Protein AF-A0A2T1EK43-F1 (afdb_monomer_lite)

Foldseek 3Di:
DCVVQVHDPCLVVVVVLADFDDKDKDKDKDWAAQQKKWKKKKKKFWQDDAPDSQFFKFKWKDKPGIGTDGTRDDDWDQDPDPGGTMPPIDMDMDGHHHTDMIMIMIMITGHNDDDIDMDMDMDDTDIGHDPDPPVVVVVVVVVVPPDDDDDDDDDDDDD

Secondary structure (DSSP, 8-state):
-HHHHTPPTTGGGGGSSS-EEEEEEEEEEEEE-TT-EEEEEEEEEE-S-SS-SSS--EEEEESSSEEEEEETTS--EE-SSSSSEE---EEEEEE-SS-EEEEEEEEEEEES-SSS-EEEEEEEEEEEPPPPPTHHHHHHHHHTTS--------PPP--

Radius of gyration: 26.81 Å; chains: 1; bounding box: 60×50×90 Å

Sequence (159 aa):
MEKFLGLTRGSLSTLGNGVANSGAAIKQTFTASAGDVVSFDWNFLTNEGTPNARNNDFAFFSLTGLTELADTTVSFVDSLSEFREETGYQTTSYTIATAGNYTLGFGVINSGDRKVQSGLLVDNVSSEPVPEPASMLGILAFGALGGKKLLKRRQEKQA

pLDDT: mean 88.09, std 16.74, range [42.97, 98.88]

Structure (mmCIF, N/CA/C/O backbone):
data_AF-A0A2T1EK43-F1
#
_entry.id   AF-A0A2T1EK43-F1
#
loop_
_atom_site.group_PDB
_atom_site.id
_atom_site.type_symbol
_atom_site.label_atom_id
_atom_site.label_alt_id
_atom_site.label_comp_id
_atom_site.label_asym_id
_atom_site.label_entity_id
_atom_site.label_seq_id
_atom_site.pdbx_PDB_ins_code
_atom_site.Cartn_x
_atom_site.Cartn_y
_atom_site.Cartn_z
_atom_site.occupancy
_atom_site.B_iso_or_equiv
_atom_site.auth_seq_id
_atom_site.auth_comp_id
_atom_site.auth_asym_id
_atom_site.auth_atom_id
_atom_site.pdbx_PDB_model_num
ATOM 1 N N . MET A 1 1 ? -7.396 -8.590 -8.180 1.00 92.19 1 MET A N 1
ATOM 2 C CA . MET A 1 1 ? -6.831 -8.145 -6.891 1.00 92.19 1 MET A CA 1
ATOM 3 C C . MET A 1 1 ? -7.782 -7.231 -6.121 1.00 92.19 1 MET A C 1
ATOM 5 O O . MET A 1 1 ? -8.061 -7.536 -4.976 1.00 92.19 1 MET A O 1
ATOM 9 N N . GLU A 1 2 ? -8.359 -6.189 -6.729 1.00 94.69 2 GLU A N 1
ATOM 10 C CA . GLU A 1 2 ? -9.297 -5.261 -6.051 1.00 94.69 2 GLU A CA 1
ATOM 11 C C . GLU A 1 2 ? -10.419 -5.973 -5.279 1.00 94.69 2 GLU A C 1
ATOM 13 O O . GLU A 1 2 ? -10.563 -5.777 -4.078 1.00 94.69 2 GLU A O 1
ATOM 18 N N . LYS A 1 3 ? -11.122 -6.917 -5.924 1.00 95.50 3 LYS A N 1
ATOM 19 C CA . LYS A 1 3 ? -12.142 -7.752 -5.263 1.00 95.50 3 LYS A CA 1
ATOM 20 C C . LYS A 1 3 ? -11.599 -8.535 -4.059 1.00 95.50 3 LYS A C 1
ATOM 22 O O . LYS A 1 3 ? -12.308 -8.701 -3.075 1.00 95.50 3 LYS A O 1
ATOM 27 N N . PHE A 1 4 ? -10.363 -9.035 -4.136 1.00 96.12 4 PHE A N 1
ATOM 28 C CA . PHE A 1 4 ? -9.730 -9.744 -3.020 1.00 96.12 4 PHE A CA 1
ATOM 29 C C . PHE A 1 4 ? -9.501 -8.798 -1.836 1.00 96.12 4 PHE A C 1
ATOM 31 O O . PHE A 1 4 ? -9.765 -9.188 -0.703 1.00 96.12 4 PHE A O 1
ATOM 38 N N . LEU A 1 5 ? -9.109 -7.551 -2.094 1.00 96.19 5 LEU A N 1
ATOM 39 C CA . LEU A 1 5 ? -8.913 -6.509 -1.080 1.00 96.19 5 LEU A CA 1
ATOM 40 C C . LEU A 1 5 ? -10.220 -5.846 -0.610 1.00 96.19 5 LEU A C 1
ATOM 42 O O . LEU A 1 5 ? -10.190 -5.035 0.304 1.00 96.19 5 LEU A O 1
ATOM 46 N N . GLY A 1 6 ? -11.370 -6.196 -1.197 1.00 94.81 6 GLY A N 1
ATOM 47 C CA . GLY A 1 6 ? -12.650 -5.547 -0.893 1.00 94.81 6 GLY A CA 1
ATOM 48 C C . GLY A 1 6 ? -12.800 -4.151 -1.508 1.00 94.81 6 GLY A C 1
ATOM 49 O O . GLY A 1 6 ? -13.684 -3.404 -1.106 1.00 94.81 6 GLY A O 1
ATOM 50 N N . LEU A 1 7 ? -11.957 -3.803 -2.482 1.00 94.25 7 LEU A N 1
ATOM 51 C CA . LEU A 1 7 ? -11.998 -2.526 -3.189 1.00 94.25 7 LEU A CA 1
ATOM 52 C C . LEU A 1 7 ? -13.010 -2.559 -4.340 1.00 94.25 7 LEU A C 1
ATOM 54 O O . LEU A 1 7 ? -13.256 -3.605 -4.956 1.00 94.25 7 LEU A O 1
ATOM 58 N N . THR A 1 8 ? -13.549 -1.386 -4.670 1.00 95.19 8 THR A N 1
ATOM 59 C CA . THR A 1 8 ? -14.352 -1.190 -5.879 1.00 95.19 8 THR A CA 1
ATOM 60 C C . THR A 1 8 ? -13.493 -1.448 -7.117 1.00 95.19 8 THR A C 1
ATOM 62 O O . THR A 1 8 ? -12.296 -1.164 -7.150 1.00 95.19 8 THR A O 1
ATOM 65 N N . ARG A 1 9 ? -14.101 -2.009 -8.165 1.00 94.06 9 ARG A N 1
ATOM 66 C CA . ARG A 1 9 ? -13.402 -2.231 -9.434 1.00 94.06 9 ARG A CA 1
ATOM 67 C C . ARG A 1 9 ? -12.924 -0.895 -10.016 1.00 94.06 9 ARG A C 1
ATOM 69 O O . ARG A 1 9 ? -13.735 0.013 -10.175 1.00 94.06 9 ARG A O 1
ATOM 76 N N . GLY A 1 10 ? -11.651 -0.818 -10.392 1.00 93.19 10 GLY A N 1
ATOM 77 C CA . GLY A 1 10 ? -11.013 0.381 -10.938 1.00 93.19 10 GLY A CA 1
ATOM 78 C C . GLY A 1 10 ? -10.415 1.325 -9.891 1.00 93.19 10 GLY A C 1
ATOM 79 O O . GLY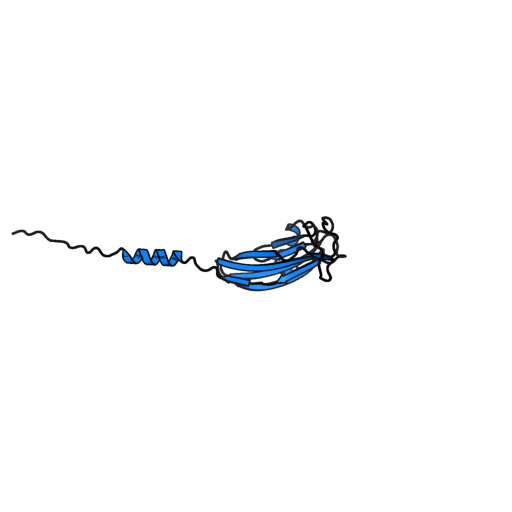 A 1 10 ? -9.844 2.341 -10.277 1.00 93.19 10 GLY A O 1
ATOM 80 N N . SER A 1 11 ? -10.505 1.010 -8.593 1.00 95.06 11 SER A N 1
ATOM 81 C CA . SER A 1 11 ? -9.852 1.790 -7.534 1.00 95.06 11 SER A CA 1
ATOM 82 C C . SER A 1 11 ? -8.343 1.932 -7.743 1.00 95.06 11 SER A C 1
ATOM 84 O O . SER A 1 11 ? -7.809 2.997 -7.484 1.00 95.06 11 SER A O 1
ATOM 86 N N . LEU A 1 12 ? -7.639 0.917 -8.251 1.00 95.31 12 LEU A N 1
ATOM 87 C CA . LEU A 1 12 ? -6.187 1.022 -8.477 1.00 95.31 12 LEU A CA 1
ATOM 88 C C . LEU A 1 12 ? -5.834 2.046 -9.558 1.00 95.31 12 LEU A C 1
ATOM 90 O O . LEU A 1 12 ? -4.801 2.701 -9.480 1.00 95.31 12 LEU A O 1
ATOM 94 N N . SER A 1 13 ? -6.706 2.222 -10.553 1.00 93.00 13 SER A N 1
ATOM 95 C CA . SER A 1 13 ? -6.492 3.194 -11.626 1.00 93.00 13 SER A CA 1
ATOM 96 C C . SER A 1 13 ? -6.554 4.641 -11.135 1.00 93.00 13 SER A C 1
ATOM 98 O O . SER A 1 13 ? -6.067 5.528 -11.830 1.00 93.00 13 SER A O 1
ATOM 100 N N . THR A 1 14 ? -7.120 4.900 -9.949 1.00 94.00 14 THR A N 1
ATOM 101 C CA . THR A 1 14 ? -7.180 6.258 -9.390 1.00 94.00 14 THR A CA 1
ATOM 102 C C . THR A 1 14 ? -5.842 6.738 -8.838 1.00 94.00 14 THR A C 1
ATOM 104 O O . THR A 1 14 ? -5.725 7.924 -8.557 1.00 94.00 14 THR A O 1
ATOM 107 N N . LEU A 1 15 ? -4.849 5.851 -8.679 1.00 94.62 15 LEU A N 1
ATOM 108 C CA . LEU A 1 15 ? -3.495 6.232 -8.260 1.00 94.62 15 LEU A CA 1
ATOM 109 C C . LEU A 1 15 ? -2.697 6.918 -9.380 1.00 94.62 15 LEU A C 1
ATOM 111 O O . LEU A 1 15 ? -1.759 7.644 -9.101 1.00 94.62 15 LEU A O 1
ATOM 115 N N . GLY A 1 16 ? -3.106 6.770 -10.646 1.00 91.19 16 GLY A N 1
ATOM 116 C CA . GLY A 1 16 ? -2.501 7.517 -11.756 1.00 91.19 16 GLY A CA 1
ATOM 117 C C . GLY A 1 16 ? -1.260 6.876 -12.385 1.00 91.19 16 GLY A C 1
ATOM 118 O O . GLY A 1 16 ? -0.714 7.434 -13.331 1.00 91.19 16 GLY A O 1
ATOM 119 N N . ASN A 1 17 ? -0.881 5.666 -11.970 1.00 94.25 17 ASN A N 1
ATOM 120 C CA . ASN A 1 17 ? 0.335 4.988 -12.445 1.00 94.25 17 ASN A CA 1
ATOM 121 C C . ASN A 1 17 ? 0.168 4.231 -13.767 1.00 94.25 17 ASN A C 1
ATOM 123 O O . ASN A 1 17 ? 1.012 3.425 -14.145 1.00 94.25 17 ASN A O 1
ATOM 127 N N . GLY A 1 18 ? -0.937 4.451 -14.479 1.00 91.62 18 GLY A N 1
ATOM 128 C CA . GLY A 1 18 ? -1.275 3.727 -15.702 1.00 91.62 18 GLY A CA 1
ATOM 129 C C . GLY A 1 18 ? -2.151 2.494 -15.464 1.00 91.62 18 GLY A C 1
ATOM 130 O O . GLY A 1 18 ? -2.927 2.413 -14.509 1.00 91.62 18 GLY A O 1
ATOM 131 N N . VAL A 1 19 ? -2.105 1.553 -16.409 1.00 91.62 19 VAL A N 1
ATOM 132 C CA . VAL A 1 19 ? -2.972 0.369 -16.402 1.00 91.62 19 VAL A CA 1
ATOM 133 C C . VAL A 1 19 ? -2.356 -0.724 -15.534 1.00 91.62 19 VAL A C 1
ATOM 135 O O . VAL A 1 19 ? -1.335 -1.300 -15.899 1.00 91.62 19 VAL A O 1
ATOM 138 N N . ALA A 1 20 ? -3.030 -1.066 -14.435 1.00 93.31 20 ALA A N 1
ATOM 139 C CA . ALA A 1 20 ? -2.665 -2.189 -13.575 1.00 93.31 20 ALA A CA 1
ATOM 140 C C . ALA A 1 20 ? -2.866 -3.538 -14.300 1.00 93.31 20 ALA A C 1
ATOM 142 O O . ALA A 1 20 ? -4.002 -3.984 -14.490 1.00 93.31 20 ALA A O 1
ATOM 143 N N . ASN A 1 21 ? -1.775 -4.202 -14.694 1.00 92.00 21 ASN A N 1
ATOM 144 C CA . ASN A 1 21 ? -1.821 -5.417 -15.517 1.00 92.00 21 ASN A CA 1
ATOM 145 C C . ASN A 1 21 ? -1.773 -6.715 -14.701 1.00 92.00 21 ASN A C 1
ATOM 147 O O . ASN A 1 21 ? -2.521 -7.663 -14.961 1.00 92.00 21 ASN A O 1
ATOM 151 N N . SER A 1 22 ? -0.860 -6.789 -13.737 1.00 93.88 22 SER A N 1
ATOM 152 C CA . SER A 1 22 ? -0.671 -7.951 -12.865 1.00 93.88 22 SER A CA 1
ATOM 153 C C . SER A 1 22 ? -0.064 -7.524 -11.541 1.00 93.88 22 SER A C 1
ATOM 155 O O . SER A 1 22 ? 0.550 -6.472 -11.465 1.00 93.88 22 SER A O 1
ATOM 157 N N . GLY A 1 23 ? -0.227 -8.333 -10.502 1.00 95.00 23 GLY A N 1
ATOM 158 C CA . GLY A 1 23 ? 0.335 -8.019 -9.199 1.00 95.00 23 GLY A CA 1
ATOM 159 C C . GLY A 1 23 ? -0.017 -9.054 -8.149 1.00 95.00 23 GLY A C 1
ATOM 160 O O . GLY A 1 23 ? -0.726 -10.029 -8.428 1.00 95.00 23 GLY A O 1
ATOM 161 N N . ALA A 1 24 ? 0.465 -8.809 -6.941 1.00 97.06 24 ALA A N 1
ATOM 162 C CA . ALA A 1 24 ? 0.222 -9.633 -5.771 1.00 97.06 24 ALA A CA 1
ATOM 163 C C . ALA A 1 24 ? -0.278 -8.762 -4.620 1.00 97.06 24 ALA A C 1
ATOM 165 O O . ALA A 1 24 ? 0.023 -7.571 -4.546 1.00 97.06 24 ALA A O 1
ATOM 166 N N . ALA A 1 25 ? -1.055 -9.369 -3.727 1.00 98.31 25 ALA A N 1
ATOM 167 C CA . ALA A 1 25 ? -1.506 -8.707 -2.519 1.00 98.31 25 ALA A CA 1
ATOM 168 C C . ALA A 1 25 ? -1.690 -9.690 -1.371 1.00 98.31 25 ALA A C 1
ATOM 170 O O . ALA A 1 25 ? -2.064 -10.848 -1.575 1.00 98.31 25 ALA A O 1
ATOM 171 N N . ILE A 1 26 ? -1.511 -9.170 -0.164 1.00 98.50 26 ILE A N 1
ATOM 172 C CA . ILE A 1 26 ? -1.827 -9.826 1.103 1.00 98.50 26 ILE A CA 1
ATOM 173 C C . ILE A 1 26 ? -2.778 -8.934 1.895 1.00 98.50 26 ILE A C 1
ATOM 175 O O . ILE A 1 26 ? -2.847 -7.726 1.664 1.00 98.50 26 ILE A O 1
ATOM 179 N N . LYS A 1 27 ? -3.548 -9.522 2.811 1.00 98.25 27 LYS A N 1
ATOM 180 C CA . LYS A 1 27 ? -4.425 -8.755 3.696 1.00 98.25 27 LYS A CA 1
ATOM 181 C C . LYS A 1 27 ? -4.651 -9.455 5.024 1.00 98.25 27 LYS A C 1
ATOM 183 O O . LYS A 1 27 ? -4.634 -10.684 5.084 1.00 98.25 27 LYS A O 1
ATOM 188 N N . GLN A 1 28 ? -4.969 -8.668 6.040 1.00 97.56 28 GLN A N 1
ATOM 189 C CA . GLN A 1 28 ? -5.355 -9.140 7.358 1.00 97.56 28 GLN A CA 1
ATOM 190 C C . GLN A 1 28 ? -6.515 -8.311 7.901 1.00 97.56 28 GLN A C 1
ATOM 192 O O . GLN A 1 28 ? -6.563 -7.093 7.742 1.00 97.56 28 GLN A O 1
ATOM 197 N N . THR A 1 29 ? -7.461 -8.990 8.544 1.00 97.38 29 THR A N 1
ATOM 198 C CA . THR A 1 29 ? -8.594 -8.355 9.219 1.00 97.38 29 THR A CA 1
ATOM 199 C C . THR A 1 29 ? -8.326 -8.301 10.720 1.00 97.38 29 THR A C 1
ATOM 201 O O . THR A 1 29 ? -7.828 -9.272 11.288 1.00 97.38 29 THR A O 1
ATOM 204 N N . PHE A 1 30 ? -8.652 -7.180 11.356 1.00 96.50 30 PHE A N 1
ATOM 205 C CA . PHE A 1 30 ? -8.452 -6.946 12.786 1.00 96.50 30 PHE A CA 1
ATOM 206 C C . PHE A 1 30 ? -9.517 -5.989 13.332 1.00 96.50 30 PHE A C 1
ATOM 208 O O . PHE A 1 30 ? -10.222 -5.322 12.574 1.00 96.50 30 PHE A O 1
ATOM 215 N N . THR A 1 31 ? -9.657 -5.944 14.651 1.00 96.31 31 THR A N 1
ATOM 216 C CA . THR A 1 31 ? -10.503 -4.977 15.360 1.00 96.31 31 THR A CA 1
ATOM 217 C C . THR A 1 31 ? -9.629 -3.865 15.918 1.00 96.31 31 THR A C 1
ATOM 219 O O . THR A 1 31 ? -8.590 -4.174 16.499 1.00 96.31 31 THR A O 1
ATOM 222 N N . ALA A 1 32 ? -10.064 -2.614 15.803 1.00 95.81 32 ALA A N 1
ATOM 223 C CA . ALA A 1 32 ? -9.372 -1.472 16.394 1.00 95.81 32 ALA A CA 1
ATOM 224 C C . ALA A 1 32 ? -10.357 -0.494 17.037 1.00 95.81 32 ALA A C 1
ATOM 226 O O . ALA A 1 32 ? -11.522 -0.406 16.636 1.00 95.81 32 ALA A O 1
ATOM 227 N N . SER A 1 33 ? -9.878 0.236 18.036 1.00 95.06 33 SER A N 1
ATOM 228 C CA . SER A 1 33 ? -10.585 1.315 18.717 1.00 95.06 33 SER A CA 1
ATOM 229 C C . SER A 1 33 ? -10.259 2.666 18.084 1.00 95.06 33 SER A C 1
ATOM 231 O O . SER A 1 33 ? -9.229 2.842 17.437 1.00 95.06 33 SER A O 1
ATOM 233 N N . ALA A 1 34 ? -11.142 3.649 18.275 1.00 94.69 34 ALA A N 1
ATOM 234 C CA . ALA A 1 34 ? -10.829 5.022 1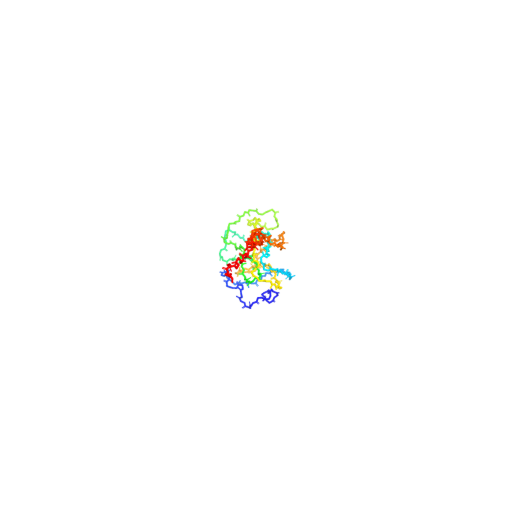7.894 1.00 94.69 34 ALA A CA 1
ATOM 235 C C . ALA A 1 34 ? -9.611 5.513 18.694 1.00 94.69 34 ALA A C 1
ATOM 237 O O . ALA A 1 34 ? -9.598 5.410 19.918 1.00 94.69 34 ALA A O 1
ATOM 238 N N . GLY A 1 35 ? -8.616 6.054 17.999 1.00 94.62 35 GLY A N 1
ATOM 239 C CA . GLY A 1 35 ? -7.342 6.481 18.563 1.00 94.62 35 GLY A CA 1
ATOM 240 C C . GLY A 1 35 ? -6.204 5.479 18.383 1.00 94.62 35 GLY A C 1
ATOM 241 O O . GLY A 1 35 ? -5.060 5.909 18.459 1.00 94.62 35 GLY A O 1
ATOM 242 N N . ASP A 1 36 ? -6.470 4.200 18.090 1.00 95.62 36 ASP A N 1
ATOM 243 C CA . ASP A 1 36 ? -5.402 3.225 17.821 1.00 95.62 36 ASP A CA 1
ATOM 244 C C . ASP A 1 36 ? -4.547 3.679 16.629 1.00 95.62 36 ASP A C 1
ATOM 246 O O . ASP A 1 36 ? -5.057 4.247 15.658 1.00 95.62 36 ASP A O 1
ATOM 250 N N . VAL A 1 37 ? -3.240 3.427 16.683 1.00 96.50 37 VAL A N 1
ATOM 251 C CA . VAL A 1 37 ? -2.311 3.716 15.588 1.00 96.50 37 VAL A CA 1
ATOM 252 C C . VAL A 1 37 ? -1.853 2.409 14.973 1.00 96.50 37 VAL A C 1
ATOM 254 O O . VAL A 1 37 ? -1.165 1.611 15.605 1.00 96.50 37 VAL A O 1
ATOM 257 N N . VAL A 1 38 ? -2.221 2.221 13.709 1.00 97.56 38 VAL A N 1
ATOM 258 C CA . VAL A 1 38 ? -1.694 1.154 12.864 1.00 97.56 38 VAL A CA 1
ATOM 259 C C . VAL A 1 38 ? -0.384 1.642 12.270 1.00 97.56 38 VAL A C 1
ATOM 261 O O . VAL A 1 38 ? -0.364 2.717 11.671 1.00 97.56 38 VAL A O 1
ATOM 264 N N . SER A 1 39 ? 0.693 0.875 12.393 1.00 98.00 39 SER A N 1
ATOM 265 C CA . SER A 1 39 ? 1.966 1.174 11.735 1.00 98.00 39 SER A CA 1
ATOM 266 C C . SER A 1 39 ? 2.573 -0.058 11.090 1.00 98.00 39 SER A C 1
ATOM 268 O O . SER A 1 39 ? 2.251 -1.189 11.452 1.00 98.00 39 SER A O 1
ATOM 270 N N . PHE A 1 40 ? 3.418 0.176 10.096 1.00 98.69 40 PHE A N 1
ATOM 271 C CA . PHE A 1 40 ? 4.172 -0.860 9.408 1.00 98.69 40 PHE A CA 1
ATOM 272 C C . PHE A 1 40 ? 5.395 -0.252 8.728 1.00 98.69 40 PHE A C 1
ATOM 274 O O . PHE A 1 40 ? 5.376 0.910 8.301 1.00 98.69 40 PHE A O 1
ATOM 281 N N . ASP A 1 41 ? 6.426 -1.074 8.591 1.00 98.88 41 ASP A N 1
ATOM 282 C CA . ASP A 1 41 ? 7.602 -0.784 7.788 1.00 98.88 41 ASP A CA 1
ATOM 283 C C . ASP A 1 41 ? 7.450 -1.447 6.419 1.00 98.88 41 ASP A C 1
ATOM 285 O O . ASP A 1 41 ? 6.882 -2.534 6.291 1.00 98.88 41 ASP A O 1
ATOM 289 N N . TRP A 1 42 ? 7.930 -0.789 5.372 1.00 98.81 42 TRP A N 1
ATOM 290 C CA . TRP A 1 42 ? 7.814 -1.275 4.003 1.00 98.81 42 TRP A CA 1
ATOM 291 C C . TRP A 1 42 ? 9.027 -0.891 3.161 1.00 98.81 42 TRP A C 1
ATOM 293 O O . TRP A 1 42 ? 9.657 0.133 3.400 1.00 98.81 42 TRP A O 1
ATOM 303 N N . ASN A 1 43 ? 9.342 -1.704 2.156 1.00 98.75 43 ASN A N 1
ATOM 304 C CA . ASN A 1 43 ? 10.387 -1.425 1.173 1.00 98.75 43 ASN A CA 1
ATOM 305 C C . ASN A 1 43 ? 9.895 -1.865 -0.209 1.00 98.75 43 ASN A C 1
ATOM 307 O O . ASN A 1 43 ? 9.492 -3.021 -0.379 1.00 98.75 43 ASN A O 1
ATOM 311 N N . PHE A 1 44 ? 9.891 -0.948 -1.176 1.00 98.69 44 PHE A N 1
ATOM 312 C CA . PHE A 1 44 ? 9.505 -1.243 -2.551 1.00 98.69 44 PHE A CA 1
ATOM 313 C C . PHE A 1 44 ? 10.748 -1.604 -3.363 1.00 98.69 44 PHE A C 1
ATOM 315 O O . PHE A 1 44 ? 11.725 -0.858 -3.382 1.00 98.69 44 PHE A O 1
ATOM 322 N N . LEU A 1 45 ? 10.708 -2.760 -4.022 1.00 98.56 45 LEU A N 1
ATOM 323 C CA . LEU A 1 45 ? 11.818 -3.313 -4.788 1.00 98.56 45 LEU A CA 1
ATOM 324 C C . LEU A 1 45 ? 11.412 -3.470 -6.242 1.00 98.56 45 LEU A C 1
ATOM 326 O O . LEU A 1 45 ? 10.267 -3.809 -6.540 1.00 98.56 45 LEU A O 1
ATOM 330 N N . THR A 1 46 ? 12.345 -3.279 -7.164 1.00 98.12 46 THR A N 1
ATOM 331 C CA . THR A 1 46 ? 12.048 -3.406 -8.586 1.00 98.12 46 THR A CA 1
ATOM 332 C C . THR A 1 46 ? 13.244 -3.862 -9.406 1.00 98.12 46 THR A C 1
ATOM 334 O O . THR A 1 46 ? 14.403 -3.625 -9.070 1.00 98.12 46 THR A O 1
ATOM 337 N N . ASN A 1 47 ? 12.943 -4.545 -10.507 1.00 97.50 47 ASN A N 1
ATOM 338 C CA . ASN A 1 47 ? 13.898 -4.815 -11.575 1.00 97.50 47 ASN A CA 1
ATOM 339 C C . ASN A 1 47 ? 13.781 -3.819 -12.736 1.00 97.50 47 ASN A C 1
ATOM 341 O O . ASN A 1 47 ? 14.615 -3.862 -13.646 1.00 97.50 47 ASN A O 1
ATOM 345 N N . GLU A 1 48 ? 12.774 -2.937 -12.716 1.00 96.12 48 GLU A N 1
ATOM 346 C CA . GLU A 1 48 ? 12.638 -1.850 -13.687 1.00 96.12 48 GLU A CA 1
ATOM 347 C C . GLU A 1 48 ? 13.865 -0.935 -13.625 1.00 96.12 48 GLU A C 1
ATOM 349 O O . GLU A 1 48 ? 14.499 -0.799 -12.582 1.00 96.12 48 GLU A O 1
ATOM 354 N N . GLY A 1 49 ? 14.237 -0.328 -14.753 1.00 93.75 49 GLY A N 1
ATOM 355 C CA . GLY A 1 49 ? 15.302 0.676 -14.752 1.00 93.75 49 GLY A CA 1
ATOM 356 C C . GLY A 1 49 ? 14.765 1.983 -14.188 1.00 93.75 49 GLY A C 1
ATOM 357 O O . GLY A 1 49 ? 13.984 2.633 -14.877 1.00 93.75 49 GLY A O 1
ATOM 358 N N . THR A 1 50 ? 15.149 2.366 -12.970 1.00 94.38 50 THR A N 1
ATOM 359 C CA . THR A 1 50 ? 14.568 3.549 -12.317 1.00 94.38 50 THR A CA 1
ATOM 360 C C . THR A 1 50 ? 15.350 4.838 -12.626 1.00 94.38 50 THR A C 1
ATOM 362 O O . THR A 1 50 ? 16.568 4.793 -12.830 1.00 94.38 50 THR A O 1
ATOM 365 N N . PRO A 1 51 ? 14.682 6.009 -12.705 1.00 93.88 51 PRO A N 1
ATOM 366 C CA . PRO A 1 51 ? 13.228 6.209 -12.675 1.00 93.88 51 PRO A CA 1
ATOM 367 C C . PRO A 1 51 ? 12.526 5.835 -14.005 1.00 93.88 51 PRO A C 1
ATOM 369 O O . PRO A 1 51 ? 13.050 6.114 -15.086 1.00 93.88 51 PRO A O 1
ATOM 372 N N . ASN A 1 52 ? 11.308 5.271 -13.949 1.00 92.00 52 ASN A N 1
ATOM 373 C CA . ASN A 1 52 ? 10.536 4.808 -15.117 1.00 92.00 52 ASN A CA 1
ATOM 374 C C . ASN A 1 52 ? 9.048 5.212 -15.091 1.00 92.00 52 ASN A C 1
ATOM 376 O O . ASN A 1 52 ? 8.201 4.521 -14.546 1.00 92.00 52 ASN A O 1
ATOM 380 N N . ALA A 1 53 ? 8.682 6.270 -15.818 1.00 92.00 53 ALA A N 1
ATOM 381 C CA . ALA A 1 53 ? 7.276 6.682 -15.931 1.00 92.00 53 ALA A CA 1
ATOM 382 C C . ALA A 1 53 ? 6.444 5.877 -16.957 1.00 92.00 53 ALA A C 1
ATOM 384 O O . ALA A 1 53 ? 5.233 6.073 -17.051 1.00 92.00 53 ALA A O 1
ATOM 385 N N . ARG A 1 54 ? 7.065 5.026 -17.790 1.00 90.56 54 ARG A N 1
ATOM 386 C CA . ARG A 1 54 ? 6.346 4.244 -18.819 1.00 90.56 54 ARG A CA 1
ATOM 387 C C . ARG A 1 54 ? 5.800 2.939 -18.254 1.00 90.56 54 ARG A C 1
ATOM 389 O O . ARG A 1 54 ? 4.629 2.640 -18.473 1.00 90.56 54 ARG A O 1
ATOM 396 N N . ASN A 1 55 ? 6.647 2.206 -17.539 1.00 93.38 55 ASN A N 1
ATOM 397 C CA . ASN A 1 55 ? 6.264 1.037 -16.754 1.00 93.38 55 ASN A CA 1
ATOM 398 C C . ASN A 1 55 ? 6.289 1.450 -15.284 1.00 93.38 55 ASN A C 1
ATOM 400 O O . ASN A 1 55 ? 7.238 1.156 -14.552 1.00 93.38 55 ASN A O 1
ATOM 404 N N . ASN A 1 56 ? 5.290 2.255 -14.909 1.00 96.62 56 ASN A N 1
ATOM 405 C CA . ASN A 1 56 ? 5.227 2.839 -13.579 1.00 96.62 56 ASN A CA 1
ATOM 406 C C . ASN A 1 56 ? 4.682 1.825 -12.565 1.00 96.62 56 ASN A C 1
ATOM 408 O O . ASN A 1 56 ? 3.543 1.943 -12.111 1.00 96.62 56 ASN A O 1
ATOM 412 N N . ASP A 1 57 ? 5.440 0.759 -12.316 1.00 97.75 57 ASP A N 1
ATOM 413 C CA . ASP A 1 57 ? 5.101 -0.249 -11.315 1.00 97.75 57 ASP A CA 1
ATOM 414 C C . ASP A 1 57 ? 4.992 0.420 -9.944 1.00 97.75 57 ASP A C 1
ATOM 416 O O . ASP A 1 57 ? 5.741 1.342 -9.633 1.00 97.75 57 ASP A O 1
ATOM 420 N N . PHE A 1 58 ? 4.046 -0.018 -9.118 1.00 98.44 58 PHE A N 1
ATOM 421 C CA . PHE A 1 58 ? 3.756 0.675 -7.864 1.00 98.44 58 PHE A CA 1
ATOM 422 C C . PHE A 1 58 ? 3.358 -0.263 -6.733 1.00 98.44 58 PHE A C 1
ATOM 424 O O . PHE A 1 58 ? 2.726 -1.305 -6.937 1.00 98.44 58 PHE A O 1
ATOM 431 N N . ALA A 1 59 ? 3.693 0.155 -5.518 1.00 98.62 59 ALA A N 1
ATOM 432 C CA . ALA A 1 59 ? 3.267 -0.445 -4.269 1.00 98.62 59 ALA A CA 1
ATOM 433 C C . ALA A 1 59 ? 2.233 0.440 -3.570 1.00 98.62 59 ALA A C 1
ATOM 435 O O . ALA A 1 59 ? 2.260 1.667 -3.653 1.00 98.62 59 ALA A O 1
ATOM 436 N N . PHE A 1 60 ? 1.309 -0.185 -2.852 1.00 98.69 60 PHE A N 1
ATOM 437 C CA . PHE A 1 60 ? 0.237 0.513 -2.153 1.00 98.69 60 PHE A CA 1
ATOM 438 C C . PHE A 1 60 ? -0.197 -0.256 -0.904 1.00 98.69 60 PHE A C 1
ATOM 440 O O . PHE A 1 60 ? 0.036 -1.463 -0.770 1.00 98.69 60 PHE A O 1
ATOM 447 N N . PHE A 1 61 ? -0.927 0.432 -0.031 1.00 98.69 61 PHE A N 1
ATOM 448 C CA . PHE A 1 61 ? -1.720 -0.194 1.018 1.00 98.69 61 PHE A CA 1
ATOM 449 C C . PHE A 1 61 ? -3.188 0.239 0.948 1.00 98.69 61 PHE A C 1
ATOM 451 O O . PHE A 1 61 ? -3.551 1.239 0.321 1.00 98.69 61 PHE A O 1
ATOM 458 N N . SER A 1 62 ? -4.056 -0.543 1.585 1.00 98.25 62 SER A N 1
ATOM 459 C CA . SER A 1 62 ? -5.472 -0.237 1.747 1.00 98.25 62 SER A CA 1
ATOM 460 C C . SER A 1 62 ? -5.928 -0.479 3.179 1.00 98.25 62 SER A C 1
ATOM 462 O O . SER A 1 62 ? -5.687 -1.560 3.708 1.00 98.25 62 SER A O 1
ATOM 464 N N . LEU A 1 63 ? -6.625 0.484 3.783 1.00 97.12 63 LEU A N 1
ATOM 465 C CA . LEU A 1 63 ? -7.198 0.344 5.131 1.00 97.12 63 LEU A CA 1
ATOM 466 C C . LEU A 1 63 ? -8.596 0.973 5.228 1.00 97.12 63 LEU A C 1
ATOM 468 O O . LEU A 1 63 ? -9.585 0.273 5.423 1.00 97.12 63 LEU A O 1
ATOM 472 N N . THR A 1 64 ? -8.683 2.290 5.038 1.00 93.50 64 THR A N 1
ATOM 473 C CA . THR A 1 64 ? -9.941 3.069 4.925 1.00 93.50 64 THR A CA 1
ATOM 474 C C . THR A 1 64 ? -10.152 3.650 3.527 1.00 93.50 64 THR A C 1
ATOM 476 O O . THR A 1 64 ? -11.139 4.324 3.246 1.00 93.50 64 THR A O 1
ATOM 479 N N . GLY A 1 65 ? -9.209 3.367 2.644 1.00 92.44 65 GLY A N 1
ATOM 480 C CA . GLY A 1 65 ? -9.088 3.842 1.282 1.00 92.44 65 GLY A CA 1
ATOM 481 C C . GLY A 1 65 ? -7.835 3.219 0.685 1.00 92.44 65 GLY A C 1
ATOM 482 O O . GLY A 1 65 ? -7.213 2.365 1.318 1.00 92.44 65 GLY A O 1
ATOM 483 N N . LEU A 1 66 ? -7.488 3.635 -0.525 1.00 95.94 66 LEU A N 1
ATOM 484 C CA . LEU A 1 66 ? -6.279 3.208 -1.212 1.00 95.94 66 LEU A CA 1
ATOM 485 C C . LEU A 1 66 ? -5.222 4.309 -1.102 1.00 95.94 66 LEU A C 1
ATOM 487 O O . LEU A 1 66 ? -5.528 5.474 -1.355 1.00 95.94 66 LEU A O 1
ATOM 491 N N . THR A 1 67 ? -3.994 3.943 -0.751 1.00 97.69 67 THR A N 1
ATOM 492 C CA . THR A 1 67 ? -2.874 4.880 -0.646 1.00 97.69 67 THR A CA 1
ATOM 493 C C . THR A 1 67 ? -1.634 4.261 -1.266 1.00 97.69 67 THR A C 1
ATOM 495 O O . THR A 1 67 ? -1.267 3.133 -0.943 1.00 97.69 67 THR A O 1
ATOM 498 N N . GLU A 1 68 ? -1.003 5.000 -2.169 1.00 98.25 68 GLU A N 1
ATOM 499 C CA . GLU A 1 68 ? 0.277 4.620 -2.754 1.00 98.25 68 GLU A CA 1
ATOM 500 C C . GLU A 1 68 ? 1.408 4.749 -1.731 1.00 98.25 68 GLU A C 1
ATOM 502 O O . GLU A 1 68 ? 1.420 5.680 -0.926 1.00 98.25 68 GLU A O 1
ATOM 507 N N . LEU A 1 69 ? 2.336 3.795 -1.762 1.00 98.44 69 LEU A N 1
ATOM 508 C CA . LEU A 1 69 ? 3.564 3.814 -0.971 1.00 98.44 69 LEU A CA 1
ATOM 509 C C . LEU A 1 69 ? 4.716 4.390 -1.800 1.00 98.44 69 LEU A C 1
ATOM 511 O O . LEU A 1 69 ? 5.362 5.348 -1.385 1.00 98.44 69 LEU A O 1
ATOM 515 N N . ALA A 1 70 ? 4.946 3.812 -2.979 1.00 98.38 70 ALA A N 1
ATOM 516 C CA . ALA A 1 70 ? 5.945 4.247 -3.945 1.00 98.38 70 ALA A CA 1
ATOM 517 C C . ALA A 1 70 ? 5.596 3.720 -5.340 1.00 98.38 70 ALA A C 1
ATOM 519 O O . ALA A 1 70 ? 4.862 2.736 -5.479 1.00 98.38 70 ALA A O 1
ATOM 520 N N . ASP A 1 71 ? 6.195 4.335 -6.350 1.00 98.06 71 ASP A N 1
ATOM 521 C CA . ASP A 1 71 ? 6.154 3.908 -7.742 1.00 98.06 71 ASP A CA 1
ATOM 522 C C . ASP A 1 71 ? 7.573 3.908 -8.343 1.00 98.06 71 ASP A C 1
ATOM 524 O O . ASP A 1 71 ? 8.537 4.266 -7.664 1.00 98.06 71 ASP A O 1
ATOM 528 N N . THR A 1 72 ? 7.768 3.477 -9.587 1.00 97.38 72 THR A N 1
ATOM 529 C CA . THR A 1 72 ? 9.114 3.426 -10.186 1.00 97.38 72 THR A CA 1
ATOM 530 C C . THR A 1 72 ? 9.624 4.792 -10.647 1.00 97.38 72 THR A C 1
ATOM 532 O O . THR A 1 72 ? 10.697 4.856 -11.246 1.00 97.38 72 THR A O 1
ATOM 535 N N . THR A 1 73 ? 8.919 5.896 -10.376 1.00 97.19 73 THR A N 1
ATOM 536 C CA . THR A 1 73 ? 9.393 7.263 -10.653 1.00 97.19 73 THR A CA 1
ATOM 537 C C . THR A 1 73 ? 10.119 7.914 -9.480 1.00 97.19 73 THR A C 1
ATOM 539 O O . THR A 1 73 ? 10.780 8.939 -9.679 1.00 97.19 73 THR A O 1
ATOM 542 N N . VAL A 1 74 ? 10.035 7.330 -8.279 1.00 95.75 74 VAL A N 1
ATOM 543 C CA . VAL A 1 74 ? 10.764 7.823 -7.100 1.00 95.75 74 VAL A CA 1
ATOM 544 C C . VAL A 1 74 ? 12.254 7.463 -7.154 1.00 95.75 74 VAL A C 1
ATOM 546 O O . VAL A 1 74 ? 12.737 6.834 -8.094 1.00 95.75 74 VAL A O 1
ATOM 549 N N . SER A 1 75 ? 13.010 7.895 -6.144 1.00 95.12 75 SER A N 1
ATOM 550 C CA . SER A 1 75 ? 14.434 7.580 -6.011 1.00 95.12 75 SER A CA 1
ATOM 551 C C . SER A 1 75 ? 14.657 6.179 -5.441 1.00 95.12 75 SER A C 1
ATOM 553 O O . SER A 1 75 ? 14.067 5.831 -4.418 1.00 95.12 75 SER A O 1
ATOM 555 N N . PHE A 1 76 ? 15.577 5.429 -6.049 1.00 97.62 76 PHE A N 1
ATOM 556 C CA . PHE A 1 76 ? 16.002 4.103 -5.600 1.00 97.62 76 PHE A CA 1
ATOM 557 C C . PHE A 1 76 ? 17.515 4.056 -5.355 1.00 97.62 76 PHE A C 1
ATOM 559 O O . PHE A 1 76 ? 18.273 4.922 -5.800 1.00 97.62 76 PHE A O 1
ATOM 566 N N . VAL A 1 77 ? 17.938 3.019 -4.640 1.00 97.38 77 VAL A N 1
ATOM 567 C CA . VAL A 1 77 ? 19.329 2.592 -4.465 1.00 97.38 77 VAL A CA 1
ATOM 568 C C . VAL A 1 77 ? 19.484 1.144 -4.929 1.00 97.38 77 VAL A C 1
ATOM 570 O O . VAL A 1 77 ? 18.490 0.432 -5.064 1.00 97.38 77 VAL A O 1
ATOM 573 N N . ASP A 1 78 ? 20.718 0.688 -5.149 1.00 97.94 78 ASP A N 1
ATOM 574 C CA . ASP A 1 78 ? 20.984 -0.725 -5.445 1.00 97.94 78 ASP A CA 1
ATOM 575 C C . ASP A 1 78 ? 20.508 -1.613 -4.283 1.00 97.94 78 ASP A C 1
ATOM 577 O O . ASP A 1 78 ? 20.838 -1.357 -3.122 1.00 97.94 78 ASP A O 1
ATOM 581 N N . SER A 1 79 ? 19.761 -2.673 -4.596 1.00 97.56 79 SER A N 1
ATOM 582 C CA . SER A 1 79 ? 19.309 -3.649 -3.602 1.00 97.56 79 SER A CA 1
ATOM 583 C C . SER A 1 79 ? 20.311 -4.797 -3.467 1.00 97.56 79 SER A C 1
ATOM 585 O O . SER A 1 79 ? 20.974 -5.204 -4.420 1.00 97.56 79 SER A O 1
ATOM 587 N N . LEU A 1 80 ? 20.395 -5.361 -2.261 1.00 95.19 80 LEU A N 1
ATOM 588 C CA . LEU A 1 80 ? 21.158 -6.585 -1.981 1.00 95.19 80 LEU A CA 1
ATOM 589 C C . LEU A 1 80 ? 20.313 -7.866 -2.125 1.00 95.19 80 LEU A C 1
ATOM 591 O O . LEU A 1 80 ? 20.766 -8.951 -1.758 1.00 95.19 80 LEU A O 1
ATOM 595 N N . SER A 1 81 ? 19.073 -7.738 -2.599 1.00 95.25 81 SER A N 1
ATOM 596 C CA . SER A 1 81 ? 18.139 -8.846 -2.812 1.00 95.25 81 SER A CA 1
ATOM 597 C C . SER A 1 81 ? 18.232 -9.416 -4.239 1.00 95.25 81 SER A C 1
ATOM 599 O O . SER A 1 81 ? 19.182 -9.156 -4.972 1.00 95.25 81 SER A O 1
ATOM 601 N N . GLU A 1 82 ? 17.247 -10.224 -4.646 1.00 95.44 82 GLU A N 1
ATOM 602 C CA . GLU A 1 82 ? 17.097 -10.656 -6.045 1.00 95.44 82 GLU A CA 1
ATOM 603 C C . GLU A 1 82 ? 16.585 -9.545 -6.981 1.00 95.44 82 GLU A C 1
ATOM 605 O O . GLU A 1 82 ? 16.614 -9.703 -8.203 1.00 95.44 82 GLU A O 1
ATOM 610 N N . PHE A 1 83 ? 16.110 -8.431 -6.418 1.00 97.88 83 PHE A N 1
ATOM 611 C CA . PHE A 1 83 ? 15.743 -7.238 -7.169 1.00 97.88 83 PHE A CA 1
ATOM 612 C C . PHE A 1 83 ? 16.963 -6.340 -7.378 1.00 97.88 83 PHE A C 1
ATOM 614 O O . PHE A 1 83 ? 17.868 -6.311 -6.549 1.00 97.88 83 PHE A O 1
ATOM 621 N N . ARG A 1 84 ? 16.988 -5.592 -8.484 1.00 97.81 84 ARG A N 1
ATOM 622 C CA . ARG A 1 84 ? 18.090 -4.676 -8.811 1.00 97.81 84 ARG A CA 1
ATOM 623 C C . ARG A 1 84 ? 18.122 -3.453 -7.902 1.00 97.81 84 ARG A C 1
ATOM 625 O O . ARG A 1 84 ? 19.193 -3.047 -7.469 1.00 97.81 84 ARG A O 1
ATOM 632 N N . GLU A 1 85 ? 16.963 -2.857 -7.655 1.00 98.31 85 GLU A N 1
ATOM 633 C CA . GLU A 1 85 ? 16.842 -1.538 -7.038 1.00 98.31 85 GLU A CA 1
ATOM 634 C C . GLU A 1 85 ? 15.765 -1.564 -5.943 1.00 98.31 85 GLU A C 1
ATOM 636 O O . GLU A 1 85 ? 14.777 -2.296 -6.048 1.00 98.31 85 GLU A O 1
ATOM 641 N N . GLU A 1 86 ? 15.942 -0.775 -4.883 1.00 98.56 86 GLU A N 1
ATOM 642 C CA . GLU A 1 86 ? 14.975 -0.634 -3.789 1.00 98.56 86 GLU A CA 1
ATOM 643 C C . GLU A 1 86 ? 14.872 0.798 -3.249 1.00 98.56 86 GLU A C 1
ATOM 645 O O . GLU A 1 86 ? 15.791 1.603 -3.396 1.00 98.56 86 GLU A O 1
ATOM 650 N N . THR A 1 87 ? 13.758 1.121 -2.591 1.00 98.31 87 THR A N 1
ATOM 651 C CA . THR A 1 87 ? 13.574 2.422 -1.923 1.00 98.31 87 THR A CA 1
ATOM 652 C C . THR A 1 87 ? 14.292 2.509 -0.575 1.00 98.31 87 THR A C 1
ATOM 654 O O . THR A 1 87 ? 14.418 3.592 -0.005 1.00 98.31 87 THR A O 1
ATOM 657 N N . GLY A 1 88 ? 14.710 1.363 -0.032 1.00 97.94 88 GLY A N 1
ATOM 658 C CA . GLY A 1 88 ? 15.014 1.209 1.386 1.00 97.94 88 GLY A CA 1
ATOM 659 C C . GLY A 1 88 ? 13.736 1.142 2.230 1.00 97.94 88 GLY A C 1
ATOM 660 O O . GLY A 1 88 ? 12.634 1.434 1.752 1.00 97.94 88 GLY A O 1
ATOM 661 N N . TYR A 1 89 ? 13.884 0.732 3.493 1.00 97.94 89 TYR A N 1
ATOM 662 C CA . TYR A 1 89 ? 12.758 0.662 4.423 1.00 97.94 89 TYR A CA 1
ATOM 663 C C . TYR A 1 89 ? 12.259 2.054 4.819 1.00 97.94 89 TYR A C 1
ATOM 665 O O . TYR A 1 89 ? 13.034 2.932 5.198 1.00 97.94 89 TYR A O 1
ATOM 673 N N . GLN A 1 90 ? 10.944 2.215 4.773 1.00 98.44 90 GLN A N 1
ATOM 674 C CA . GLN A 1 90 ? 10.198 3.392 5.193 1.00 98.44 90 GLN A CA 1
ATOM 675 C C . GLN A 1 90 ? 9.090 2.970 6.156 1.00 98.44 90 GLN A C 1
ATOM 677 O O . GLN A 1 90 ? 8.615 1.839 6.105 1.00 98.44 90 GLN A O 1
ATOM 682 N N . THR A 1 91 ? 8.650 3.890 7.011 1.00 98.44 91 THR A N 1
ATOM 683 C CA . THR A 1 91 ? 7.583 3.631 7.984 1.00 98.44 91 THR A CA 1
ATOM 684 C C . THR A 1 91 ? 6.344 4.435 7.627 1.00 98.44 91 THR A C 1
ATOM 686 O O . THR A 1 91 ? 6.414 5.640 7.375 1.00 98.44 91 THR A O 1
ATOM 689 N N . THR A 1 92 ? 5.184 3.790 7.668 1.00 98.12 92 THR A N 1
ATOM 690 C CA . THR A 1 92 ? 3.883 4.451 7.542 1.00 98.12 92 THR A CA 1
ATOM 691 C C . THR A 1 92 ? 3.045 4.188 8.783 1.00 98.12 92 THR A C 1
ATOM 693 O O . THR A 1 92 ? 3.085 3.103 9.359 1.00 98.12 92 THR A O 1
ATOM 696 N N . SER A 1 93 ? 2.278 5.196 9.203 1.00 96.94 93 SER A N 1
ATOM 697 C CA . SER A 1 93 ? 1.324 5.080 10.302 1.00 96.94 93 SER A CA 1
ATOM 698 C C . SER A 1 93 ? -0.026 5.708 9.959 1.00 96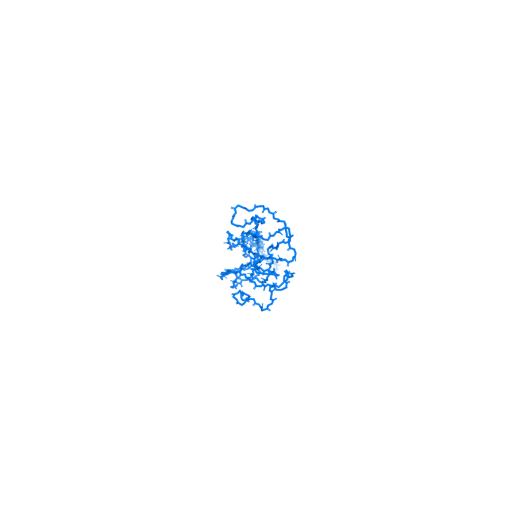.94 93 SER A C 1
ATOM 700 O O . SER A 1 93 ? -0.123 6.628 9.144 1.00 96.94 93 SER A O 1
ATOM 702 N N . TYR A 1 94 ? -1.083 5.181 10.573 1.00 96.12 94 TYR A N 1
ATOM 703 C CA . TYR A 1 94 ? -2.462 5.605 10.376 1.00 96.12 94 TYR A CA 1
ATOM 704 C C . TYR A 1 94 ? -3.236 5.546 11.695 1.00 96.12 94 TYR A C 1
ATOM 706 O O . TYR A 1 94 ? -3.323 4.492 12.323 1.00 96.12 94 TYR A O 1
ATOM 714 N N . THR A 1 95 ? -3.842 6.664 12.098 1.00 96.00 95 THR A N 1
ATOM 715 C CA . THR A 1 95 ? -4.703 6.723 13.287 1.00 96.00 95 THR A CA 1
ATOM 716 C C . THR A 1 95 ? -6.139 6.334 12.947 1.00 96.00 95 THR A C 1
ATOM 718 O O . THR A 1 95 ? -6.781 6.929 12.080 1.00 96.00 95 THR A O 1
ATOM 721 N N . ILE A 1 96 ? -6.672 5.362 13.677 1.00 96.50 96 ILE A N 1
ATOM 722 C CA . ILE A 1 96 ? -8.041 4.878 13.558 1.00 96.50 96 ILE A CA 1
ATOM 723 C C . ILE A 1 96 ? -9.010 5.939 14.085 1.00 96.50 96 ILE A C 1
ATOM 725 O O . ILE A 1 96 ? -9.012 6.280 15.263 1.00 96.50 96 ILE A O 1
ATOM 729 N N . ALA A 1 97 ? -9.866 6.472 13.214 1.00 95.69 97 ALA A N 1
ATOM 730 C CA . ALA A 1 97 ? -10.811 7.527 13.589 1.00 95.69 97 ALA A CA 1
ATOM 731 C C . ALA A 1 97 ? -12.082 7.003 14.281 1.00 95.69 97 ALA A C 1
ATOM 733 O O . ALA A 1 97 ? -12.790 7.753 14.949 1.00 95.69 97 ALA A O 1
ATOM 734 N N . THR A 1 98 ? -12.437 5.733 14.084 1.00 96.06 98 THR A N 1
ATOM 735 C CA . THR A 1 98 ? -13.686 5.150 14.591 1.00 96.06 98 THR A CA 1
ATOM 736 C C . THR A 1 98 ? -13.448 3.697 14.965 1.00 96.06 98 THR A C 1
ATOM 738 O O . THR A 1 98 ? -12.776 2.982 14.240 1.00 96.06 98 THR A O 1
ATOM 741 N N . ALA A 1 99 ? -13.990 3.239 16.092 1.00 96.06 99 ALA A N 1
ATOM 742 C CA . ALA A 1 99 ? -13.845 1.838 16.469 1.00 96.06 99 ALA A CA 1
ATOM 743 C C . ALA A 1 99 ? -14.567 0.922 15.464 1.00 96.06 99 ALA A C 1
ATOM 745 O O . ALA A 1 99 ? -15.671 1.238 15.013 1.00 96.06 99 ALA A O 1
ATOM 746 N N . GLY A 1 100 ? -13.976 -0.224 15.131 1.00 96.44 100 GLY A N 1
ATOM 747 C CA . GLY A 1 100 ? -14.586 -1.162 14.195 1.00 96.44 100 GLY A CA 1
ATOM 748 C C . GLY A 1 100 ? -13.674 -2.289 13.724 1.00 96.44 100 GLY A C 1
ATOM 749 O O . GLY A 1 100 ? -12.571 -2.492 14.232 1.00 96.44 100 GLY A O 1
ATOM 750 N N . ASN A 1 101 ? -14.170 -3.025 12.727 1.00 97.12 101 ASN A N 1
ATOM 751 C CA . ASN A 1 101 ? -13.421 -4.068 12.035 1.00 97.12 101 ASN A CA 1
ATOM 752 C C . ASN A 1 101 ? -12.765 -3.483 10.787 1.00 97.12 101 ASN A C 1
ATOM 754 O O . ASN A 1 101 ? -13.445 -2.956 9.906 1.00 97.12 101 ASN A O 1
ATOM 758 N N . TYR A 1 102 ? -11.456 -3.650 10.694 1.00 97.19 102 TYR A N 1
ATOM 759 C CA . TYR A 1 102 ? -10.619 -3.145 9.621 1.00 97.19 102 TYR A CA 1
ATOM 760 C C . TYR A 1 102 ? -10.012 -4.292 8.828 1.00 97.19 102 TYR A C 1
ATOM 762 O O . TYR A 1 102 ? -9.760 -5.369 9.362 1.00 97.19 102 TYR A O 1
ATOM 770 N N . THR A 1 103 ? -9.767 -4.064 7.539 1.00 97.81 103 THR A N 1
ATOM 771 C CA . THR A 1 103 ? -8.949 -4.954 6.708 1.00 97.81 103 THR A CA 1
ATOM 772 C C . THR A 1 103 ? -7.781 -4.149 6.168 1.00 97.81 103 THR A C 1
ATOM 774 O O . THR A 1 103 ? -7.979 -3.291 5.313 1.00 97.81 103 THR A O 1
ATOM 777 N N . LEU A 1 104 ? -6.583 -4.430 6.675 1.00 98.44 104 LEU A N 1
ATOM 778 C CA . LEU A 1 104 ? -5.339 -3.891 6.144 1.00 98.44 104 LEU A CA 1
ATOM 779 C C . LEU A 1 104 ? -4.892 -4.769 4.981 1.00 98.44 104 LEU A C 1
ATOM 781 O O . LEU A 1 104 ? -4.781 -5.986 5.123 1.00 98.44 104 LEU A O 1
ATOM 785 N N . GLY A 1 105 ? -4.673 -4.160 3.826 1.00 98.56 105 GLY A N 1
ATOM 786 C CA . GLY A 1 105 ? -4.183 -4.811 2.624 1.00 98.56 105 GLY A CA 1
ATOM 787 C C . GLY A 1 105 ? -2.913 -4.142 2.130 1.00 98.56 105 GLY A C 1
ATOM 788 O O . GLY A 1 105 ? -2.792 -2.926 2.210 1.00 98.56 105 GLY A O 1
ATOM 789 N N . PHE A 1 106 ? -2.002 -4.933 1.585 1.00 98.88 106 PHE A N 1
ATOM 790 C CA . PHE A 1 106 ? -0.790 -4.467 0.919 1.00 98.88 106 PHE A CA 1
ATOM 791 C C . PHE A 1 106 ? -0.737 -5.075 -0.470 1.00 98.88 106 PHE A C 1
ATOM 793 O O . PHE A 1 106 ? -1.154 -6.225 -0.650 1.00 98.88 106 PHE A O 1
ATOM 800 N N . GLY A 1 107 ? -0.218 -4.342 -1.446 1.00 98.38 107 GLY A N 1
ATOM 801 C CA . GLY A 1 107 ? -0.047 -4.888 -2.781 1.00 98.38 107 GLY A CA 1
ATOM 802 C C . GLY A 1 107 ? 1.015 -4.187 -3.604 1.00 98.38 107 GLY A C 1
ATOM 803 O O . GLY A 1 107 ? 1.399 -3.053 -3.335 1.00 98.38 107 GLY A O 1
ATOM 804 N N . VAL A 1 108 ? 1.455 -4.906 -4.629 1.00 98.44 108 VAL A N 1
ATOM 805 C CA . VAL A 1 108 ? 2.394 -4.450 -5.652 1.00 98.44 108 VAL A CA 1
ATOM 806 C C . VAL A 1 108 ? 1.821 -4.768 -7.026 1.00 98.44 108 VAL A C 1
ATOM 808 O O . VAL A 1 108 ? 1.204 -5.823 -7.218 1.00 98.44 108 VAL A O 1
ATOM 811 N N . ILE A 1 109 ? 1.979 -3.841 -7.965 1.00 97.75 109 ILE A N 1
ATOM 812 C CA . ILE A 1 109 ? 1.412 -3.906 -9.308 1.00 97.75 109 ILE A CA 1
ATOM 813 C C . ILE A 1 109 ? 2.483 -3.632 -10.348 1.00 97.75 109 ILE A C 1
ATOM 815 O O . ILE A 1 109 ? 3.153 -2.609 -10.285 1.00 97.75 109 ILE A O 1
ATOM 819 N N . ASN A 1 110 ? 2.515 -4.496 -11.360 1.00 96.31 110 ASN A N 1
ATOM 820 C CA . ASN A 1 110 ? 3.138 -4.191 -12.634 1.00 96.31 110 ASN A CA 1
ATOM 821 C C . ASN A 1 110 ? 2.168 -3.354 -13.477 1.00 96.31 110 ASN A C 1
ATOM 823 O O . ASN A 1 110 ? 1.034 -3.785 -13.761 1.00 96.31 110 ASN A O 1
ATOM 827 N N . SER A 1 111 ? 2.609 -2.166 -13.870 1.00 95.06 111 SER A N 1
ATOM 828 C CA . SER A 1 111 ? 1.859 -1.201 -14.659 1.00 95.06 111 SER A CA 1
ATOM 829 C C . SER A 1 111 ? 2.512 -0.980 -16.020 1.00 95.06 111 SER A C 1
ATOM 831 O O . SER A 1 111 ? 3.720 -1.080 -16.190 1.00 95.06 111 SER A O 1
ATOM 833 N N . GLY A 1 112 ? 1.703 -0.689 -17.036 1.00 88.38 112 GLY A N 1
ATOM 834 C CA . GLY A 1 112 ? 2.193 -0.508 -18.409 1.00 88.38 112 GLY A CA 1
ATOM 835 C C . GLY A 1 112 ? 2.462 -1.837 -19.125 1.00 88.38 112 GLY A C 1
ATOM 836 O O . GLY A 1 112 ? 1.844 -2.088 -20.162 1.00 88.38 112 GLY A O 1
ATOM 837 N N . ASP A 1 113 ? 3.263 -2.739 -18.543 1.00 87.62 113 ASP A N 1
ATOM 838 C CA . ASP A 1 113 ? 3.457 -4.110 -19.037 1.00 87.62 113 ASP A CA 1
ATOM 839 C C . ASP A 1 113 ? 3.441 -5.197 -17.929 1.00 87.62 113 ASP A C 1
ATOM 841 O O . ASP A 1 113 ? 2.822 -5.019 -16.881 1.00 87.62 113 ASP A O 1
ATOM 845 N N . ARG A 1 114 ? 3.962 -6.400 -18.225 1.00 88.50 114 ARG A N 1
ATOM 846 C CA . ARG A 1 114 ? 3.992 -7.581 -17.333 1.00 88.50 114 ARG A CA 1
ATOM 847 C C . ARG A 1 114 ? 5.364 -8.272 -17.287 1.00 88.50 114 ARG A C 1
ATOM 849 O O . ARG A 1 114 ? 5.440 -9.424 -16.864 1.00 88.50 114 ARG A O 1
ATOM 856 N N . LYS A 1 115 ? 6.410 -7.654 -17.839 1.00 90.19 115 LYS A N 1
ATOM 857 C CA . LYS A 1 115 ? 7.680 -8.319 -18.168 1.00 90.19 115 LYS A CA 1
ATOM 858 C C . LYS A 1 115 ? 8.682 -8.259 -17.031 1.00 90.19 115 LYS A C 1
ATOM 860 O O . LYS A 1 115 ? 9.332 -9.267 -16.761 1.00 90.19 115 LYS A O 1
ATOM 865 N N . VAL A 1 116 ? 8.807 -7.092 -16.416 1.00 93.94 116 VAL A N 1
ATOM 866 C CA . VAL A 1 116 ? 9.734 -6.844 -15.318 1.00 93.94 116 VAL A CA 1
ATOM 867 C C . VAL A 1 116 ? 8.957 -6.904 -14.009 1.00 93.94 116 VAL A C 1
ATOM 869 O O . VAL A 1 116 ? 7.763 -6.619 -13.970 1.00 93.94 116 VAL A O 1
ATOM 872 N N . GLN A 1 117 ? 9.591 -7.427 -12.966 1.00 95.00 117 GLN A N 1
ATOM 873 C CA . GLN A 1 117 ? 8.945 -7.690 -11.690 1.00 95.00 117 GLN A CA 1
ATOM 874 C C . GLN A 1 117 ? 9.326 -6.622 -10.676 1.00 95.00 117 GLN A C 1
ATOM 876 O O . GLN A 1 117 ? 10.501 -6.272 -10.540 1.00 95.00 117 GLN A O 1
ATOM 881 N N . SER A 1 118 ? 8.336 -6.217 -9.893 1.00 97.56 118 SER A N 1
ATOM 882 C CA . SER A 1 118 ? 8.532 -5.510 -8.637 1.00 97.56 118 SER A CA 1
ATOM 883 C C . SER A 1 118 ? 8.056 -6.348 -7.452 1.00 97.56 118 SER A C 1
ATOM 885 O O . SER A 1 118 ? 7.257 -7.279 -7.590 1.00 97.56 118 SER A O 1
ATOM 887 N N . GLY A 1 119 ? 8.573 -6.017 -6.276 1.00 97.88 119 GLY A N 1
ATOM 888 C CA . GLY A 1 119 ? 8.277 -6.661 -5.007 1.00 97.88 119 GLY A CA 1
ATOM 889 C C . GLY A 1 119 ? 7.987 -5.629 -3.927 1.00 97.88 119 GLY A C 1
ATOM 890 O O . GLY A 1 119 ? 8.389 -4.473 -4.018 1.00 97.88 119 GLY A O 1
ATOM 891 N N . LEU A 1 120 ? 7.278 -6.058 -2.889 1.00 98.69 120 LEU A N 1
ATOM 892 C CA . LEU A 1 120 ? 7.023 -5.254 -1.702 1.00 98.69 120 LEU A CA 1
ATOM 893 C C . LEU A 1 120 ? 7.348 -6.103 -0.478 1.00 98.69 120 LEU A C 1
ATOM 895 O O . LEU A 1 120 ? 6.733 -7.152 -0.273 1.00 98.69 120 LEU A O 1
ATOM 899 N N . LEU A 1 121 ? 8.302 -5.641 0.324 1.00 98.50 121 LEU A N 1
ATOM 900 C CA . LEU A 1 121 ? 8.529 -6.164 1.666 1.00 98.50 121 LEU A CA 1
ATOM 901 C C . LEU A 1 121 ? 7.705 -5.339 2.648 1.00 98.50 121 LEU A C 1
ATOM 903 O O . LEU A 1 121 ? 7.631 -4.118 2.522 1.00 98.50 121 LEU A O 1
ATOM 907 N N . VAL A 1 122 ? 7.089 -6.020 3.609 1.00 98.62 122 VAL A N 1
ATOM 908 C CA . VAL A 1 122 ? 6.325 -5.414 4.702 1.00 98.62 122 VAL A CA 1
ATOM 909 C C . VAL A 1 122 ? 6.745 -6.102 5.990 1.00 98.62 122 VAL A C 1
ATOM 911 O O . VAL A 1 122 ? 6.767 -7.333 6.039 1.00 98.62 122 VAL A O 1
ATOM 914 N N . ASP A 1 123 ? 7.062 -5.323 7.015 1.00 98.38 123 ASP A N 1
ATOM 915 C CA . ASP A 1 123 ? 7.474 -5.821 8.324 1.00 98.38 123 ASP A CA 1
ATOM 916 C C . ASP A 1 123 ? 6.924 -4.927 9.446 1.00 98.38 123 ASP A C 1
ATOM 918 O O . ASP A 1 123 ? 6.340 -3.872 9.189 1.00 98.38 123 ASP A O 1
ATOM 922 N N . ASN A 1 124 ? 7.083 -5.366 10.697 1.00 97.75 124 ASN A N 1
ATOM 923 C CA . ASN A 1 124 ? 6.770 -4.590 11.898 1.00 97.75 124 ASN A CA 1
ATOM 924 C C . ASN A 1 124 ? 5.333 -4.030 11.907 1.00 97.75 124 ASN A C 1
ATOM 926 O O . ASN A 1 124 ? 5.073 -2.898 12.318 1.00 97.75 124 ASN A O 1
ATOM 930 N N . VAL A 1 125 ? 4.384 -4.830 11.408 1.00 97.75 125 VAL A N 1
ATOM 931 C CA . VAL A 1 125 ? 2.968 -4.459 11.380 1.00 97.75 125 VAL A CA 1
ATOM 932 C C . VAL A 1 125 ? 2.421 -4.503 12.804 1.00 97.75 125 VAL A C 1
ATOM 934 O O . VAL A 1 125 ? 2.374 -5.568 13.422 1.00 97.75 125 VAL A O 1
ATOM 937 N N . SER A 1 126 ? 1.975 -3.358 13.312 1.00 95.69 126 SER A N 1
ATOM 938 C CA . SER A 1 126 ? 1.422 -3.227 14.660 1.00 95.69 126 SER A CA 1
ATOM 939 C C . SER A 1 126 ? 0.156 -2.372 14.680 1.00 95.69 126 SER A C 1
ATOM 941 O O . SER A 1 126 ? -0.131 -1.622 13.745 1.00 95.69 126 SER A O 1
ATOM 943 N N . SER A 1 127 ? -0.630 -2.526 15.744 1.00 93.50 127 SER A N 1
ATOM 944 C CA . SER A 1 127 ? -1.806 -1.709 16.044 1.00 93.50 127 SER A CA 1
ATOM 945 C C . SER A 1 127 ? -1.789 -1.432 17.538 1.00 93.50 127 SER A C 1
ATOM 947 O O . SER A 1 127 ? -2.221 -2.273 18.325 1.00 93.50 127 SER A O 1
ATOM 949 N N . GLU A 1 128 ? -1.268 -0.271 17.922 1.00 90.88 128 GLU A N 1
ATOM 950 C CA . GLU A 1 128 ? -1.066 0.090 19.323 1.00 90.88 128 GLU A CA 1
ATOM 951 C C . GLU A 1 128 ? -2.103 1.127 19.779 1.00 90.88 128 GLU A C 1
ATOM 953 O O . GLU A 1 128 ? -2.385 2.080 19.041 1.00 90.88 128 GLU A O 1
ATOM 958 N N . PRO A 1 129 ? -2.668 0.994 20.991 1.00 83.81 129 PRO A N 1
ATOM 959 C CA . PRO A 1 129 ? -3.540 2.017 21.544 1.00 83.81 129 PRO A CA 1
ATOM 960 C C . PRO A 1 129 ? -2.730 3.285 21.829 1.00 83.81 129 PRO A C 1
ATOM 962 O O . PRO A 1 129 ? -1.672 3.233 22.461 1.00 83.81 129 PRO A O 1
ATOM 965 N N . VAL A 1 130 ? -3.233 4.451 21.415 1.00 75.00 130 VAL A N 1
ATOM 966 C CA . VAL A 1 130 ? -2.645 5.720 21.866 1.00 75.00 130 VAL A CA 1
ATOM 967 C C . VAL A 1 130 ? -2.976 5.895 23.348 1.00 75.00 130 VAL A C 1
ATOM 969 O O . VAL A 1 130 ? -4.157 5.868 23.703 1.00 75.00 130 VAL A O 1
ATOM 972 N N . PRO A 1 131 ? -1.976 6.089 24.232 1.00 61.75 131 PRO A N 1
ATOM 973 C CA . PRO A 1 131 ? -2.241 6.344 25.640 1.00 61.75 131 PRO A CA 1
ATOM 974 C C . PRO A 1 131 ? -3.146 7.568 25.774 1.00 61.75 131 PRO A C 1
ATOM 976 O O . PRO A 1 131 ? -2.812 8.638 25.255 1.00 61.75 131 PRO A O 1
ATOM 979 N N . GLU A 1 132 ? -4.282 7.433 26.466 1.00 64.00 132 GLU A N 1
ATOM 980 C CA . GLU A 1 132 ? -5.112 8.600 26.754 1.00 64.00 132 GLU A CA 1
ATOM 981 C C . GLU A 1 132 ? -4.245 9.658 27.453 1.00 64.00 132 GLU A C 1
ATOM 983 O O . GLU A 1 132 ? -3.529 9.331 28.411 1.00 64.00 132 GLU A O 1
ATOM 988 N N . PRO A 1 133 ? -4.261 10.926 27.002 1.00 59.31 133 PRO A N 1
ATOM 989 C CA . PRO A 1 133 ? -3.468 11.949 27.650 1.00 59.31 133 PRO A CA 1
ATOM 990 C C . PRO A 1 133 ? -3.893 12.041 29.117 1.00 59.31 133 PRO A C 1
ATOM 992 O O . PRO A 1 133 ? -5.055 12.312 29.433 1.00 59.31 133 PRO A O 1
ATOM 995 N N . ALA A 1 134 ? -2.924 11.861 30.022 1.00 59.91 134 ALA A N 1
ATOM 996 C CA . ALA A 1 134 ? -3.095 11.928 31.478 1.00 59.91 134 ALA A CA 1
ATOM 997 C C . ALA A 1 134 ? -3.816 13.210 31.966 1.00 59.91 134 ALA A C 1
ATOM 999 O O . ALA A 1 134 ? -4.306 13.279 33.093 1.00 59.91 134 ALA A O 1
ATOM 1000 N N . SER A 1 135 ? -3.926 14.220 31.102 1.00 58.72 135 SER A N 1
ATOM 1001 C CA . SER A 1 135 ? -4.719 15.437 31.262 1.00 58.72 135 SER A CA 1
ATOM 1002 C C . SER A 1 135 ? -6.204 15.191 31.576 1.00 58.72 135 SER A C 1
ATOM 1004 O O . SER A 1 135 ? -6.781 15.962 32.344 1.00 58.72 135 SER A O 1
ATOM 1006 N N . MET A 1 136 ? -6.827 14.124 31.053 1.00 55.94 136 MET A N 1
ATOM 1007 C CA . MET A 1 136 ? -8.254 13.836 31.295 1.00 55.94 136 MET A CA 1
ATOM 1008 C C . MET A 1 136 ? -8.546 13.456 32.756 1.00 55.94 136 MET A C 1
ATOM 1010 O O . MET A 1 136 ? -9.562 13.869 33.318 1.00 55.94 136 MET A O 1
ATOM 1014 N N . LEU A 1 137 ? -7.620 12.756 33.420 1.00 54.94 137 LEU A N 1
ATOM 1015 C CA . LEU A 1 137 ? -7.733 12.428 34.847 1.00 54.94 137 LEU A CA 1
ATOM 1016 C C . LEU A 1 137 ? -7.507 13.655 35.745 1.00 54.94 137 LEU A C 1
ATOM 1018 O O . LEU A 1 137 ? -8.131 13.776 36.801 1.00 54.94 137 LEU A O 1
ATOM 1022 N N . GLY A 1 138 ? -6.665 14.599 35.312 1.00 55.00 138 GLY A N 1
ATOM 1023 C CA . GLY A 1 138 ? -6.403 15.839 36.046 1.00 55.00 138 GLY A CA 1
ATOM 1024 C C . GLY A 1 138 ? -7.644 16.726 36.193 1.00 55.00 138 GLY A C 1
ATOM 1025 O O . GLY A 1 138 ? -7.919 17.223 37.284 1.00 55.00 138 GLY A O 1
ATOM 1026 N N . ILE A 1 139 ? -8.443 16.884 35.132 1.00 56.78 139 ILE A N 1
ATOM 1027 C CA . ILE A 1 139 ? -9.639 17.751 35.144 1.00 56.78 139 ILE A CA 1
ATOM 1028 C C . ILE A 1 139 ? -10.728 17.199 36.084 1.00 56.78 139 ILE A C 1
ATOM 1030 O O . ILE A 1 139 ? -11.358 17.964 36.818 1.00 56.78 139 ILE A O 1
ATOM 1034 N N . LEU A 1 140 ? -10.905 15.873 36.133 1.00 55.22 140 LEU A N 1
ATOM 1035 C CA . LEU A 1 140 ? -11.845 15.221 37.053 1.00 55.22 140 LEU A CA 1
ATOM 1036 C C . LEU A 1 140 ? -11.415 15.359 38.525 1.00 55.22 140 LEU A C 1
ATOM 1038 O O . LEU A 1 140 ? -12.263 15.569 39.395 1.00 55.22 140 LEU A O 1
ATOM 1042 N N . ALA A 1 141 ? -10.110 15.315 38.809 1.00 56.91 141 ALA A N 1
ATOM 1043 C CA . ALA A 1 141 ? -9.584 15.472 40.165 1.00 56.91 141 ALA A CA 1
ATOM 1044 C C . ALA A 1 141 ? -9.741 16.907 40.713 1.00 56.91 141 ALA A C 1
ATOM 1046 O O . ALA A 1 141 ? -10.041 17.081 41.895 1.00 56.91 141 ALA A O 1
ATOM 1047 N N . PHE A 1 142 ? -9.613 17.941 39.872 1.00 55.47 142 PHE A N 1
ATOM 1048 C CA . PHE A 1 142 ? -9.796 19.335 40.305 1.00 55.47 142 PHE A CA 1
ATOM 1049 C C . PHE A 1 142 ? -11.269 19.723 40.530 1.00 55.47 142 PHE A C 1
ATOM 1051 O O . PHE A 1 142 ? -11.556 20.531 41.415 1.00 55.47 142 PHE A O 1
ATOM 1058 N N . GLY A 1 143 ? -12.217 19.131 39.79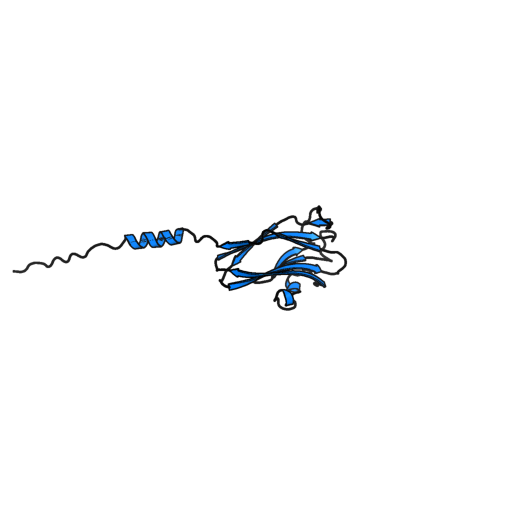5 1.00 54.00 143 GLY A N 1
ATOM 1059 C CA . GLY A 1 143 ? -13.649 19.421 39.957 1.00 54.00 143 GLY A CA 1
ATOM 1060 C C . GLY A 1 143 ? -14.246 18.932 41.286 1.00 54.00 143 GLY A C 1
ATOM 1061 O O . GLY A 1 143 ? -15.130 19.580 41.847 1.00 54.00 143 GLY A O 1
ATOM 1062 N N . ALA A 1 144 ? -13.739 17.826 41.838 1.00 57.19 144 ALA A N 1
ATOM 1063 C CA . ALA A 1 144 ? -14.278 17.213 43.056 1.00 57.19 144 ALA A CA 1
ATOM 1064 C C . ALA A 1 144 ? -13.860 17.917 44.367 1.00 57.19 144 ALA A C 1
ATOM 1066 O O . ALA A 1 144 ? -14.474 17.694 45.412 1.00 57.19 144 ALA A O 1
ATOM 1067 N N . LEU A 1 145 ? -12.845 18.789 44.336 1.00 58.06 145 LEU A N 1
ATOM 1068 C CA . LEU A 1 145 ? -12.290 19.443 45.533 1.00 58.06 145 LEU A CA 1
ATOM 1069 C C . LEU A 1 145 ? -12.912 20.821 45.854 1.00 58.06 145 LEU A C 1
ATOM 1071 O O . LEU A 1 145 ? -12.623 21.388 46.906 1.00 58.06 145 LEU A O 1
ATOM 1075 N 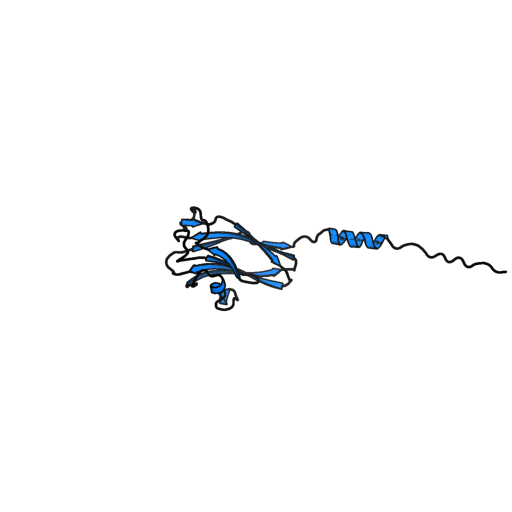N . GLY A 1 146 ? -13.791 21.365 45.002 1.00 55.81 146 GLY A N 1
ATOM 1076 C CA . GLY A 1 146 ? -14.293 22.747 45.122 1.00 55.81 146 GLY A CA 1
ATOM 1077 C C . GLY A 1 146 ? -15.591 22.973 45.920 1.00 55.81 146 GLY A C 1
ATOM 1078 O O . GLY A 1 146 ? -16.015 24.115 46.079 1.00 55.81 146 GLY A O 1
ATOM 1079 N N . GLY A 1 147 ? -16.262 21.930 46.418 1.00 52.91 147 GLY A N 1
ATOM 1080 C CA . GLY A 1 147 ? -17.683 22.012 46.795 1.00 52.91 147 GLY A CA 1
ATOM 1081 C C . GLY A 1 147 ? -18.035 21.830 48.273 1.00 52.91 147 GLY A C 1
ATOM 1082 O O . GLY A 1 147 ? -18.897 21.009 48.567 1.00 52.91 147 GLY A O 1
ATOM 1083 N N . LYS A 1 148 ? -17.437 22.565 49.223 1.00 45.66 148 LYS A N 1
ATOM 1084 C CA . LYS A 1 148 ? -17.998 22.678 50.592 1.00 45.66 148 LYS A CA 1
ATOM 1085 C C . LYS A 1 148 ? -17.839 24.087 51.171 1.00 45.66 148 LYS A C 1
ATOM 1087 O O . LYS A 1 148 ? -16.882 24.366 51.886 1.00 45.66 148 LYS A O 1
ATOM 1092 N N . LYS A 1 149 ? -18.834 24.959 50.963 1.00 46.06 149 LYS A N 1
ATOM 1093 C CA . LYS A 1 149 ? -19.086 26.084 51.882 1.00 46.06 149 LYS A CA 1
ATOM 1094 C C . LYS A 1 149 ? -20.554 26.115 52.312 1.00 46.06 149 LYS A C 1
ATOM 1096 O O . LYS A 1 149 ? -21.449 26.580 51.620 1.00 46.06 149 LYS A O 1
ATOM 1101 N N . LEU A 1 150 ? -20.725 25.521 53.485 1.00 50.84 150 LEU A N 1
ATOM 1102 C CA . LEU A 1 150 ? -21.891 25.372 54.341 1.00 50.84 150 LEU A CA 1
ATOM 1103 C C . LEU A 1 150 ? -22.689 26.685 54.494 1.00 50.84 150 LEU A C 1
ATOM 1105 O O . LEU A 1 150 ? -22.185 27.661 55.053 1.00 50.84 150 LEU A O 1
ATOM 1109 N N . LEU A 1 151 ? -23.953 26.695 54.050 1.00 54.88 151 LEU A N 1
ATOM 1110 C CA . LEU A 1 151 ? -24.926 27.719 54.438 1.00 54.88 151 LEU A CA 1
ATOM 1111 C C . LEU A 1 151 ? -25.185 27.610 55.945 1.00 54.88 151 LEU A C 1
ATOM 1113 O O . LEU A 1 151 ? -25.767 26.632 56.409 1.00 54.88 151 LEU A O 1
ATOM 1117 N N . LYS A 1 152 ? -24.826 28.644 56.709 1.00 51.44 152 LYS A N 1
ATOM 1118 C CA . LYS A 1 152 ? -25.314 28.824 58.080 1.00 51.44 152 LYS A CA 1
ATOM 1119 C C . LYS A 1 152 ? -26.265 30.017 58.104 1.00 51.44 152 LYS A C 1
ATOM 1121 O O . LYS A 1 152 ? -25.840 31.157 58.254 1.00 51.44 152 LYS A O 1
ATOM 1126 N N . ARG A 1 153 ? -27.563 29.743 57.934 1.00 52.53 153 ARG A N 1
ATOM 1127 C CA . ARG A 1 153 ? -28.640 30.706 58.207 1.00 52.53 153 ARG A CA 1
ATOM 1128 C C . ARG A 1 153 ? -28.648 31.006 59.710 1.00 52.53 153 ARG A C 1
ATOM 1130 O O . ARG A 1 153 ? -28.865 30.104 60.513 1.00 52.53 153 ARG A O 1
ATOM 1137 N N . ARG A 1 154 ? -28.395 32.260 60.089 1.00 50.38 154 ARG A N 1
ATOM 1138 C CA . ARG A 1 154 ? -28.738 32.800 61.412 1.00 50.38 154 ARG A CA 1
ATOM 1139 C C . ARG A 1 154 ? -30.114 33.448 61.282 1.00 50.38 154 ARG A C 1
ATOM 1141 O O . ARG A 1 154 ? -30.256 34.388 60.511 1.00 50.38 154 ARG A O 1
ATOM 1148 N N . GLN A 1 155 ? -31.110 32.912 61.983 1.00 47.00 155 GLN A N 1
ATOM 1149 C CA . GLN A 1 155 ? -32.374 33.609 62.208 1.00 47.00 155 GLN A CA 1
ATOM 1150 C C . GLN A 1 155 ? -32.148 34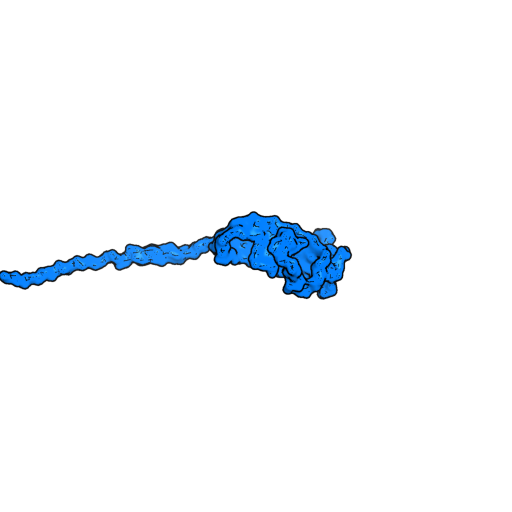.691 63.266 1.00 47.00 155 GLN A C 1
ATOM 1152 O O . GLN A 1 155 ? -31.513 34.447 64.295 1.00 47.00 155 GLN A O 1
ATOM 1157 N N . GLU A 1 156 ? -32.614 35.893 62.952 1.00 47.19 156 GLU A N 1
ATOM 1158 C CA . GLU A 1 156 ? -32.615 37.058 63.825 1.00 47.19 156 GLU A CA 1
ATOM 1159 C C . GLU A 1 156 ? -33.663 36.912 64.937 1.00 47.19 156 GLU A C 1
ATOM 1161 O O . GLU A 1 156 ? -34.702 36.275 64.769 1.00 47.19 156 GLU A O 1
ATOM 1166 N N . LYS A 1 157 ? -33.344 37.503 66.091 1.00 45.66 157 LYS A N 1
ATOM 1167 C CA . LYS A 1 157 ? -34.206 37.651 67.269 1.00 45.66 157 LYS A CA 1
ATOM 1168 C C . LYS A 1 157 ? -35.334 38.650 66.991 1.00 45.66 157 LYS A C 1
ATOM 1170 O O . LYS A 1 157 ? -35.016 39.716 66.484 1.00 45.66 157 LYS A O 1
ATOM 1175 N N . GLN A 1 158 ? -36.539 38.383 67.497 1.00 42.97 158 GLN A N 1
ATOM 1176 C CA . GLN A 1 158 ? -37.508 39.341 68.074 1.00 42.97 158 GLN A CA 1
ATOM 1177 C C . GLN A 1 158 ? -38.321 38.527 69.107 1.00 42.97 158 GLN A C 1
ATOM 1179 O O . GLN A 1 158 ? -38.793 37.447 68.765 1.00 42.97 158 GLN A O 1
ATOM 1184 N N . ALA A 1 159 ? -38.119 38.770 70.407 1.00 45.81 159 ALA A N 1
ATOM 1185 C CA . ALA A 1 159 ? -38.822 39.720 71.288 1.00 45.81 159 ALA A CA 1
ATOM 1186 C C . ALA A 1 159 ? -40.008 39.036 71.983 1.00 45.81 159 ALA A C 1
ATOM 1188 O O . ALA A 1 159 ? -40.953 38.638 71.274 1.00 45.81 159 ALA A O 1
#